Protein AF-A0A357B575-F1 (afdb_monomer_lite)

Structure (mmCIF, N/CA/C/O backbone):
data_AF-A0A357B575-F1
#
_entry.id   AF-A0A357B575-F1
#
loop_
_atom_site.group_PDB
_atom_site.id
_atom_site.type_symbol
_atom_site.label_atom_id
_atom_site.label_alt_id
_atom_site.label_comp_id
_atom_site.label_asym_id
_atom_site.label_entity_id
_atom_site.label_seq_id
_atom_site.pdbx_PDB_ins_code
_atom_site.Cartn_x
_atom_site.Cartn_y
_atom_site.Cartn_z
_atom_site.occupancy
_atom_site.B_iso_or_equiv
_atom_site.auth_seq_id
_atom_site.auth_comp_id
_atom_site.auth_asym_id
_atom_site.auth_atom_id
_atom_site.pdbx_PDB_model_num
ATOM 1 N N . MET A 1 1 ? -7.245 17.725 12.817 1.00 83.94 1 MET A N 1
ATOM 2 C CA . MET A 1 1 ? -6.117 18.404 12.139 1.00 83.94 1 MET A CA 1
ATOM 3 C C . MET A 1 1 ? -6.445 18.391 10.659 1.00 83.94 1 MET A C 1
ATOM 5 O O . MET A 1 1 ? -6.801 17.311 10.212 1.00 83.94 1 MET A O 1
ATOM 9 N N . PRO A 1 2 ? -6.409 19.531 9.948 1.00 93.19 2 PRO A N 1
ATOM 10 C CA . PRO A 1 2 ? -6.734 19.556 8.523 1.00 93.19 2 PRO A CA 1
ATOM 11 C C . PRO A 1 2 ? -5.671 18.822 7.697 1.00 93.19 2 PRO A C 1
ATOM 13 O O . PRO A 1 2 ? -4.492 18.829 8.071 1.00 93.19 2 PRO A O 1
ATOM 16 N N . ILE A 1 3 ? -6.075 18.214 6.582 1.00 95.50 3 ILE A N 1
ATOM 17 C CA . ILE A 1 3 ? -5.154 17.598 5.620 1.00 95.50 3 ILE A CA 1
ATOM 18 C C . ILE A 1 3 ? -4.282 18.700 4.983 1.00 95.50 3 ILE A C 1
ATOM 20 O O . ILE A 1 3 ? -4.818 19.687 4.471 1.00 95.50 3 ILE A O 1
ATOM 24 N N . PRO A 1 4 ? -2.938 18.574 4.998 1.00 97.62 4 PRO A N 1
ATOM 25 C CA . PRO A 1 4 ? -2.056 19.552 4.367 1.00 97.62 4 PRO A CA 1
ATOM 26 C C . PRO A 1 4 ? -2.335 19.705 2.872 1.00 97.62 4 PRO A C 1
ATOM 28 O O . PRO A 1 4 ? -2.573 18.722 2.168 1.00 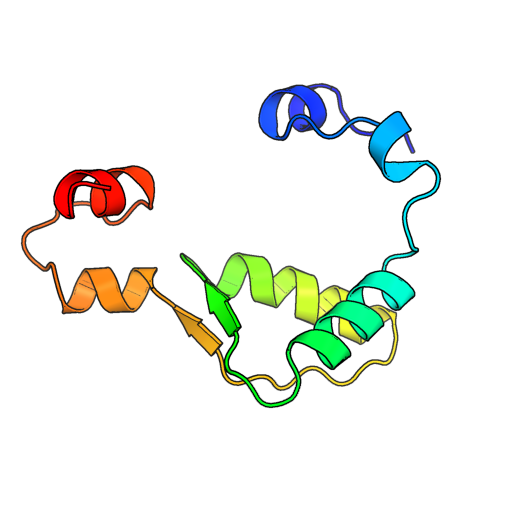97.62 4 PRO A O 1
ATOM 31 N N . ARG A 1 5 ? -2.236 20.940 2.369 1.00 96.94 5 ARG A N 1
ATOM 32 C CA . ARG A 1 5 ? -2.550 21.276 0.975 1.00 96.94 5 ARG A CA 1
ATOM 33 C C . ARG A 1 5 ? -1.759 20.430 -0.021 1.00 96.94 5 ARG A C 1
ATOM 35 O O . ARG A 1 5 ? -2.318 19.981 -1.014 1.00 96.94 5 ARG A O 1
ATOM 42 N N . GLU A 1 6 ? -0.483 20.194 0.251 1.00 97.81 6 GLU A N 1
ATOM 43 C CA . GLU A 1 6 ? 0.408 19.425 -0.616 1.00 97.81 6 GLU A CA 1
ATOM 44 C C . GLU A 1 6 ? -0.043 17.960 -0.737 1.00 97.81 6 GLU A C 1
ATOM 46 O O . GLU A 1 6 ? 0.114 17.349 -1.792 1.00 97.81 6 GLU A O 1
ATOM 51 N N . ILE A 1 7 ? -0.645 17.396 0.318 1.00 97.19 7 ILE A N 1
ATOM 52 C CA . ILE A 1 7 ? -1.201 16.036 0.306 1.00 97.19 7 ILE A CA 1
ATOM 53 C C . ILE A 1 7 ? -2.504 15.999 -0.488 1.00 97.19 7 ILE A C 1
ATOM 55 O O . ILE A 1 7 ? -2.701 15.079 -1.283 1.00 97.19 7 ILE A O 1
ATOM 59 N N . THR A 1 8 ? -3.358 17.012 -0.335 1.00 97.62 8 THR A N 1
ATOM 60 C CA . THR A 1 8 ? -4.570 17.155 -1.149 1.00 97.62 8 THR A CA 1
ATOM 61 C C . THR A 1 8 ? -4.226 17.291 -2.633 1.00 97.62 8 THR A C 1
ATOM 63 O O . THR A 1 8 ? -4.844 16.636 -3.462 1.00 97.62 8 THR A O 1
ATOM 66 N N . GLU A 1 9 ? -3.209 18.080 -2.991 1.00 97.56 9 GLU A N 1
ATOM 67 C CA . GLU A 1 9 ? -2.746 18.224 -4.381 1.00 97.56 9 GLU A CA 1
ATOM 68 C C . GLU A 1 9 ? -2.136 16.925 -4.935 1.00 97.56 9 GLU A C 1
ATOM 70 O O . GLU A 1 9 ? -2.333 16.605 -6.106 1.00 97.56 9 GLU A O 1
ATOM 75 N N . LEU A 1 10 ? -1.426 16.158 -4.100 1.00 97.19 10 LEU A N 1
ATOM 76 C CA . LEU A 1 10 ? -0.806 14.891 -4.496 1.00 97.19 10 LEU A CA 1
ATOM 77 C C . LEU A 1 10 ? -1.821 13.752 -4.674 1.00 97.19 10 LEU A C 1
ATOM 79 O O . LEU A 1 10 ? -1.692 12.951 -5.597 1.00 97.19 10 LEU A O 1
ATOM 83 N N . THR A 1 11 ? -2.781 13.638 -3.756 1.00 96.38 11 THR A N 1
ATOM 84 C CA . THR A 1 11 ? -3.680 12.473 -3.652 1.00 96.38 11 THR A CA 1
ATOM 85 C C . THR A 1 11 ? -5.086 12.741 -4.178 1.00 96.38 11 THR A C 1
ATOM 87 O O . THR A 1 11 ? -5.809 11.800 -4.491 1.00 96.38 11 THR A O 1
ATOM 90 N N . GLY A 1 12 ? -5.490 14.010 -4.254 1.00 97.38 12 GLY A N 1
ATOM 91 C CA . GLY A 1 12 ? -6.867 14.421 -4.518 1.00 97.38 12 GLY A CA 1
ATOM 92 C C . GLY A 1 12 ? -7.816 14.276 -3.322 1.00 97.38 12 GLY A C 1
ATOM 93 O O . GLY A 1 12 ? -8.984 14.620 -3.463 1.00 97.38 12 GLY A O 1
ATOM 94 N N . ILE A 1 13 ? -7.346 13.791 -2.166 1.00 97.38 13 ILE A N 1
ATOM 95 C CA . ILE A 1 13 ? -8.170 13.565 -0.969 1.00 97.38 13 ILE A CA 1
ATOM 96 C C . ILE A 1 13 ? -8.188 14.834 -0.114 1.00 97.38 13 ILE A C 1
ATOM 98 O O . ILE A 1 13 ? -7.140 15.324 0.304 1.00 97.38 13 ILE A O 1
ATOM 102 N N . SER A 1 14 ? -9.381 15.356 0.158 1.00 96.88 14 SER A N 1
ATOM 103 C CA . SER A 1 14 ? -9.620 16.557 0.963 1.00 96.88 14 SER A CA 1
ATOM 104 C C . SER A 1 14 ? -10.235 16.235 2.328 1.00 96.88 14 SER A C 1
ATOM 106 O O . SER A 1 14 ? -10.760 15.144 2.548 1.00 96.88 14 SER A O 1
ATOM 108 N N . ASP A 1 15 ? -10.252 17.216 3.241 1.00 97.25 15 ASP A N 1
ATOM 109 C CA . ASP A 1 15 ? -10.931 17.084 4.543 1.00 97.25 15 ASP A CA 1
ATOM 110 C C . ASP A 1 15 ? -12.413 16.697 4.402 1.00 97.25 15 ASP A C 1
ATOM 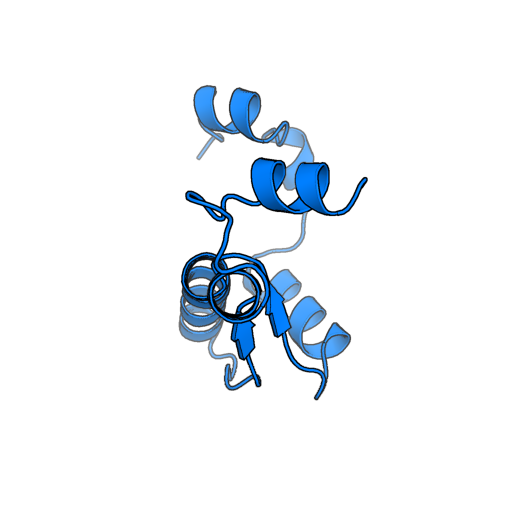112 O O . ASP A 1 15 ? -12.968 16.029 5.270 1.00 97.25 15 ASP A O 1
ATOM 116 N N . ARG A 1 16 ? -13.063 17.095 3.299 1.00 96.25 16 ARG A N 1
ATOM 117 C CA . ARG A 1 16 ? -14.464 16.755 3.031 1.00 96.25 16 ARG A CA 1
ATOM 118 C C . ARG A 1 16 ? -14.645 15.269 2.726 1.00 96.25 16 ARG A C 1
ATOM 120 O O . ARG A 1 16 ? -15.665 14.709 3.111 1.00 96.25 16 ARG A O 1
ATOM 127 N N . ASP A 1 17 ? -13.688 14.649 2.044 1.00 95.88 17 ASP A N 1
ATOM 128 C CA . ASP A 1 17 ? -13.781 13.240 1.643 1.00 95.88 17 ASP A CA 1
ATOM 129 C C . ASP A 1 17 ? -13.658 12.301 2.847 1.00 95.88 17 ASP A C 1
ATOM 131 O O . ASP A 1 17 ? -14.223 11.210 2.845 1.00 95.88 17 ASP A O 1
ATOM 135 N N . VAL A 1 18 ? -12.950 12.744 3.890 1.00 95.94 18 VAL A N 1
ATOM 136 C CA . VAL A 1 18 ? -12.725 11.967 5.116 1.00 95.94 18 VAL A CA 1
ATOM 137 C C . VAL A 1 18 ? -13.626 12.381 6.282 1.00 95.94 18 VAL A C 1
ATOM 139 O O . VAL A 1 18 ? -13.540 11.770 7.340 1.00 95.94 18 VAL A O 1
ATOM 142 N N . PHE A 1 19 ? -14.489 13.390 6.108 1.00 95.81 19 PHE A N 1
ATOM 143 C CA . PHE A 1 19 ? -15.297 13.954 7.198 1.00 95.81 19 PHE A CA 1
ATOM 144 C C . PHE A 1 19 ? -16.236 12.923 7.846 1.00 95.81 19 PHE A C 1
ATOM 146 O O . PHE A 1 19 ? -16.271 12.823 9.067 1.00 95.81 19 PHE A O 1
ATOM 153 N N . ASP A 1 20 ? -16.945 12.143 7.024 1.00 95.62 20 ASP A N 1
ATOM 154 C CA . ASP A 1 20 ? -17.846 11.061 7.460 1.00 95.62 20 ASP A CA 1
ATOM 155 C C . ASP A 1 20 ? -17.273 9.666 7.129 1.00 95.62 20 ASP A C 1
ATOM 157 O O . ASP A 1 20 ? -18.004 8.672 7.081 1.00 95.62 20 ASP A O 1
ATOM 161 N N . ALA A 1 21 ? -15.974 9.579 6.824 1.00 96.62 21 ALA A N 1
ATOM 162 C CA . ALA A 1 21 ? -15.331 8.303 6.530 1.00 96.62 21 ALA A CA 1
ATOM 163 C C . ALA A 1 21 ? -15.154 7.468 7.814 1.00 96.62 21 ALA A C 1
ATOM 165 O O . ALA A 1 21 ? -15.075 8.030 8.907 1.00 96.62 21 ALA A O 1
ATOM 166 N N . PRO A 1 22 ? -15.067 6.128 7.706 1.00 97.31 22 PRO A N 1
ATOM 167 C CA . PRO A 1 22 ? -14.841 5.275 8.866 1.00 97.31 22 PRO A CA 1
ATOM 168 C C . PRO A 1 22 ? -13.536 5.612 9.587 1.00 97.31 22 PRO A C 1
ATOM 170 O O . PRO A 1 22 ? -12.526 5.940 8.959 1.00 97.31 22 PRO A O 1
ATOM 173 N N . GLU A 1 23 ? -13.539 5.427 10.904 1.00 96.56 23 GLU A N 1
ATOM 174 C CA . GLU A 1 23 ? -12.325 5.525 11.711 1.00 96.56 23 GLU A CA 1
ATOM 175 C C . GLU A 1 23 ? -11.307 4.448 11.299 1.00 96.56 23 GLU A C 1
ATOM 177 O O . GLU A 1 23 ? -11.672 3.366 10.829 1.00 96.56 23 GLU A O 1
ATOM 182 N N . GLU A 1 24 ? -10.014 4.697 11.533 1.00 96.31 24 GLU A N 1
ATOM 183 C CA . GLU A 1 24 ? -8.920 3.807 11.097 1.00 96.31 24 GLU A CA 1
ATOM 184 C C . GLU A 1 24 ? -9.152 2.338 11.495 1.00 96.31 24 GLU A C 1
ATOM 186 O O . GLU A 1 24 ? -8.971 1.426 10.685 1.00 96.31 24 GLU A O 1
ATOM 191 N N . LYS A 1 25 ? -9.599 2.097 12.733 1.00 97.88 25 LYS A N 1
ATOM 192 C CA . LYS A 1 25 ? -9.896 0.751 13.240 1.00 97.88 25 LYS A CA 1
ATOM 193 C C . LYS A 1 25 ? -11.013 0.066 12.453 1.00 97.88 25 LYS A C 1
ATOM 195 O O . LYS A 1 25 ? -10.919 -1.129 12.177 1.00 97.88 25 LYS A O 1
ATOM 200 N N . GLU A 1 26 ? -12.075 0.800 12.142 1.00 98.25 26 GLU A N 1
ATOM 201 C CA . GLU A 1 26 ? -13.244 0.280 11.433 1.00 98.25 26 GLU A CA 1
ATOM 202 C C . GLU A 1 26 ? -12.883 -0.039 9.984 1.00 98.25 26 GLU A C 1
ATOM 204 O O . GLU A 1 26 ? -13.164 -1.139 9.506 1.00 98.25 26 GLU A O 1
ATOM 209 N N . ALA A 1 27 ? -12.165 0.877 9.327 1.00 97.88 27 ALA A N 1
ATOM 210 C CA . ALA A 1 27 ? -11.649 0.684 7.979 1.00 97.88 27 ALA A CA 1
ATOM 211 C C . ALA A 1 27 ? -10.705 -0.528 7.898 1.00 97.88 27 ALA A C 1
ATOM 213 O O . ALA A 1 27 ? -10.864 -1.375 7.018 1.00 97.88 27 ALA A O 1
ATOM 214 N N . MET A 1 28 ? -9.766 -0.666 8.842 1.00 97.94 28 MET A N 1
ATOM 215 C CA . MET A 1 28 ? -8.848 -1.808 8.872 1.00 97.94 28 MET A CA 1
ATOM 216 C C . MET A 1 28 ? -9.566 -3.129 9.145 1.00 97.94 28 MET A C 1
ATOM 218 O O . MET A 1 28 ? -9.275 -4.122 8.480 1.00 97.94 28 MET A O 1
ATOM 222 N N . ALA A 1 29 ? -10.521 -3.166 10.077 1.00 98.00 29 ALA A N 1
ATOM 223 C CA . ALA A 1 29 ? -11.306 -4.370 10.337 1.00 98.00 29 ALA A CA 1
ATOM 224 C C . ALA A 1 29 ? -12.126 -4.789 9.104 1.00 98.00 29 ALA A C 1
ATOM 226 O O . ALA A 1 29 ? -12.130 -5.966 8.739 1.00 98.00 29 ALA A O 1
ATOM 227 N N . ALA A 1 30 ? -12.764 -3.828 8.428 1.00 98.31 30 ALA A N 1
ATOM 228 C CA . ALA A 1 30 ? -13.498 -4.071 7.190 1.00 98.31 30 ALA A CA 1
ATOM 229 C C . ALA A 1 30 ? -12.577 -4.574 6.068 1.00 98.31 30 ALA A C 1
ATOM 231 O O . ALA A 1 30 ? -12.915 -5.537 5.379 1.00 98.31 30 ALA A O 1
ATOM 232 N N . PHE A 1 31 ? -11.389 -3.980 5.919 1.00 97.62 31 PHE A N 1
ATOM 233 C CA . PHE A 1 31 ? -10.401 -4.418 4.936 1.00 97.62 31 PHE A CA 1
ATOM 234 C C . PHE A 1 31 ? -9.916 -5.848 5.206 1.00 97.62 31 PHE A C 1
ATOM 236 O O . PHE A 1 31 ? -9.880 -6.663 4.287 1.00 97.62 31 PHE A O 1
ATOM 243 N N . LEU A 1 32 ? -9.571 -6.182 6.454 1.00 96.94 32 LEU A N 1
ATOM 244 C CA . LEU A 1 32 ? -9.122 -7.531 6.815 1.00 96.94 32 LEU A CA 1
ATOM 245 C C . LEU A 1 32 ? -10.224 -8.571 6.585 1.00 96.94 32 LEU A C 1
ATOM 247 O O . LEU A 1 32 ? -9.941 -9.653 6.074 1.00 96.94 32 LEU A O 1
ATOM 251 N N . ALA A 1 33 ? -11.480 -8.233 6.888 1.00 97.31 33 ALA A N 1
ATOM 252 C CA . ALA A 1 33 ? -12.622 -9.092 6.586 1.00 97.31 33 ALA A CA 1
ATOM 253 C C . ALA A 1 33 ? -12.822 -9.286 5.073 1.00 97.31 33 ALA A C 1
ATOM 255 O O . ALA A 1 33 ? -13.109 -10.395 4.623 1.00 97.31 33 ALA A O 1
ATOM 256 N N . PHE A 1 34 ? -12.641 -8.227 4.279 1.00 97.56 34 PHE A N 1
ATOM 257 C CA . PHE A 1 34 ? -12.698 -8.293 2.820 1.00 97.56 34 PHE A CA 1
ATOM 258 C C . PHE A 1 34 ? -11.580 -9.173 2.237 1.00 97.56 34 PHE A C 1
ATOM 260 O O . PHE A 1 34 ? -11.844 -10.046 1.402 1.00 97.56 34 PHE A O 1
ATOM 267 N N . ALA A 1 35 ? -10.341 -8.965 2.690 1.00 96.56 35 ALA A N 1
ATOM 268 C CA . ALA A 1 35 ? -9.181 -9.734 2.257 1.00 96.56 35 ALA A CA 1
ATOM 269 C C . ALA A 1 35 ? -9.340 -11.221 2.617 1.00 96.56 35 ALA A C 1
ATOM 271 O O . ALA A 1 35 ? -9.130 -12.087 1.759 1.00 96.56 35 ALA A O 1
ATOM 272 N N . GLY A 1 36 ? -9.788 -11.510 3.843 1.00 95.44 36 GLY A N 1
ATOM 273 C CA . GLY A 1 36 ? -9.865 -12.864 4.384 1.00 95.44 36 GLY A CA 1
ATOM 274 C C . GLY A 1 36 ? -8.487 -13.526 4.369 1.00 95.44 36 GLY A C 1
ATOM 275 O O . GLY A 1 36 ? -7.490 -12.901 4.719 1.00 95.44 36 GLY A O 1
ATOM 276 N N . ASP A 1 37 ? -8.425 -14.765 3.882 1.00 95.69 37 ASP A N 1
ATOM 277 C CA . ASP A 1 37 ? -7.175 -15.536 3.785 1.00 95.69 37 ASP A CA 1
ATOM 278 C C . ASP A 1 37 ? -6.384 -15.277 2.486 1.00 95.69 37 ASP A C 1
ATOM 280 O O . ASP A 1 37 ? -5.411 -15.973 2.186 1.00 95.69 37 ASP A O 1
ATOM 284 N N . ARG A 1 38 ? -6.810 -14.312 1.659 1.00 97.38 38 ARG A N 1
ATOM 285 C CA . ARG A 1 38 ? -6.137 -14.015 0.385 1.00 97.38 38 ARG A CA 1
ATOM 286 C C . ARG A 1 38 ? -4.827 -13.259 0.622 1.00 97.38 38 ARG A C 1
ATOM 288 O O . ARG A 1 38 ? -4.746 -12.449 1.545 1.00 97.38 38 ARG A O 1
ATOM 295 N N . PRO A 1 39 ? -3.813 -13.460 -0.239 1.00 97.00 39 PRO A N 1
ATOM 296 C CA . PRO A 1 39 ? -2.587 -12.686 -0.152 1.00 97.00 39 PRO A CA 1
ATOM 297 C C . PRO A 1 39 ? -2.841 -11.210 -0.475 1.00 97.00 39 PRO A C 1
ATOM 299 O O . PRO A 1 39 ? -3.613 -10.879 -1.377 1.00 97.00 39 PRO A O 1
ATOM 302 N N . ILE A 1 40 ? -2.130 -10.328 0.223 1.00 97.62 40 ILE A N 1
ATOM 303 C CA . ILE A 1 40 ? -2.040 -8.910 -0.120 1.00 97.62 40 ILE A CA 1
ATOM 304 C C . ILE A 1 40 ? -0.942 -8.756 -1.165 1.00 97.62 40 ILE A C 1
ATOM 306 O O . ILE A 1 40 ? 0.210 -9.128 -0.938 1.00 97.62 40 ILE A O 1
ATOM 310 N N . VAL A 1 41 ? -1.304 -8.197 -2.314 1.00 97.88 41 VAL A N 1
ATOM 311 C CA . VAL A 1 41 ? -0.386 -7.974 -3.430 1.00 97.88 41 VAL A CA 1
ATOM 312 C C . VAL A 1 41 ? -0.296 -6.477 -3.680 1.00 97.88 41 VAL A C 1
ATOM 314 O O . VAL A 1 41 ? -1.314 -5.834 -3.925 1.00 97.88 41 VAL A O 1
ATOM 317 N N . ALA A 1 42 ? 0.911 -5.924 -3.615 1.00 97.88 42 ALA A N 1
ATOM 318 C CA . ALA A 1 42 ? 1.156 -4.499 -3.827 1.00 97.88 42 ALA A CA 1
ATOM 319 C C . ALA A 1 42 ? 2.477 -4.278 -4.574 1.00 97.88 42 ALA A C 1
ATOM 321 O O . ALA A 1 42 ? 3.265 -5.206 -4.772 1.00 97.88 42 ALA A O 1
ATOM 322 N N . HIS A 1 43 ? 2.712 -3.055 -5.041 1.00 98.00 43 HIS A N 1
ATOM 323 C CA . HIS A 1 43 ? 3.968 -2.663 -5.673 1.00 98.00 43 HIS A CA 1
ATOM 324 C C . HIS A 1 43 ? 4.774 -1.829 -4.689 1.00 98.00 43 HIS A C 1
ATOM 326 O O . HIS A 1 43 ? 4.315 -0.756 -4.313 1.00 98.00 43 HIS A O 1
ATOM 332 N N . ASN A 1 44 ? 5.950 -2.318 -4.280 1.00 97.62 44 ASN A N 1
ATOM 333 C CA . ASN A 1 44 ? 6.664 -1.831 -3.097 1.00 97.62 44 ASN A CA 1
ATOM 334 C C . ASN A 1 44 ? 5.874 -2.106 -1.801 1.00 97.62 44 ASN A C 1
ATOM 336 O O . ASN A 1 44 ? 5.727 -1.242 -0.936 1.00 97.62 44 ASN A O 1
ATOM 340 N N . ALA A 1 45 ? 5.379 -3.342 -1.673 1.00 97.81 45 ALA A N 1
ATOM 341 C CA . ALA A 1 45 ? 4.479 -3.785 -0.605 1.00 97.81 45 ALA A CA 1
ATOM 342 C C . ALA A 1 45 ? 4.908 -3.457 0.846 1.00 97.81 45 ALA A C 1
ATOM 344 O O . ALA A 1 45 ? 4.017 -3.235 1.673 1.00 97.81 45 ALA A O 1
ATOM 345 N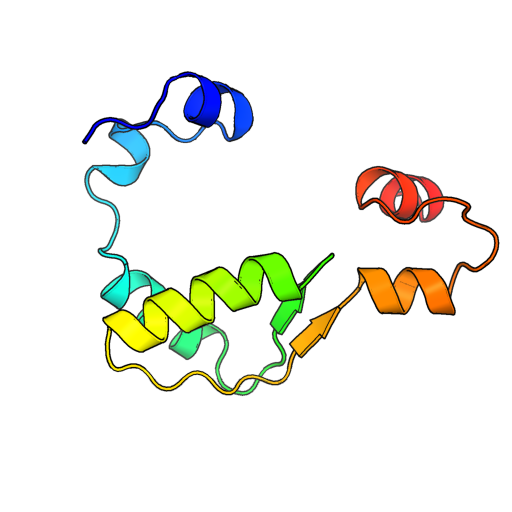 N . PRO A 1 46 ? 6.209 -3.398 1.213 1.00 97.38 46 PRO A N 1
ATOM 346 C CA . PRO A 1 46 ? 6.618 -2.989 2.559 1.00 97.38 46 PRO A CA 1
ATOM 347 C C . PRO A 1 46 ? 6.125 -1.597 2.973 1.00 97.38 46 PRO A C 1
ATOM 349 O O . PRO A 1 46 ? 5.940 -1.353 4.163 1.00 97.38 46 PRO A O 1
ATOM 352 N N . PHE A 1 47 ? 5.898 -0.695 2.013 1.00 96.75 47 PHE A N 1
ATOM 353 C CA . PHE A 1 47 ? 5.354 0.630 2.292 1.00 96.75 47 PHE A CA 1
ATOM 354 C C . PHE A 1 47 ? 3.922 0.527 2.831 1.00 96.75 47 PHE A C 1
ATOM 356 O O . PHE A 1 47 ? 3.682 0.872 3.987 1.00 96.75 47 PHE A O 1
ATOM 363 N N . ASP A 1 48 ? 2.995 -0.023 2.045 1.00 96.81 48 ASP A N 1
ATOM 364 C CA . ASP A 1 48 ? 1.581 -0.144 2.416 1.00 96.81 48 ASP A CA 1
ATOM 365 C C . ASP A 1 48 ? 1.387 -1.030 3.652 1.00 96.81 48 ASP A C 1
ATOM 367 O O . ASP A 1 48 ? 0.731 -0.645 4.622 1.00 96.81 48 ASP A O 1
ATOM 371 N N . THR A 1 49 ? 2.020 -2.208 3.661 1.00 97.25 49 THR A N 1
ATOM 372 C CA . THR A 1 49 ? 1.876 -3.168 4.767 1.00 97.25 49 THR A CA 1
ATOM 373 C C . THR A 1 49 ? 2.452 -2.644 6.081 1.00 97.25 49 THR A C 1
ATOM 375 O O . THR A 1 49 ? 1.944 -3.005 7.141 1.00 97.25 49 THR A O 1
ATOM 378 N N . GLY A 1 50 ? 3.437 -1.740 6.037 1.00 97.88 50 GLY A N 1
ATOM 379 C CA . GLY A 1 50 ? 3.933 -1.031 7.214 1.00 97.88 50 GLY A CA 1
ATOM 380 C C . GLY A 1 50 ? 2.868 -0.139 7.862 1.00 97.88 50 GLY A C 1
ATOM 381 O O . GLY A 1 50 ? 2.678 -0.198 9.080 1.00 97.88 50 GLY A O 1
ATOM 382 N N . PHE A 1 51 ? 2.117 0.632 7.064 1.00 97.94 51 PHE A N 1
ATOM 383 C CA . PHE A 1 51 ? 0.990 1.430 7.569 1.00 97.94 51 PHE A CA 1
ATOM 384 C C . PHE A 1 51 ? -0.117 0.543 8.140 1.00 97.94 51 PHE A C 1
ATOM 386 O O . PHE A 1 51 ? -0.609 0.805 9.239 1.00 97.94 51 PHE A O 1
ATOM 393 N N . MET A 1 52 ? -0.462 -0.539 7.438 1.00 97.88 52 MET A N 1
ATOM 394 C CA . MET A 1 52 ? -1.495 -1.483 7.872 1.00 97.88 52 MET A CA 1
ATOM 395 C C . MET A 1 52 ? -1.125 -2.182 9.183 1.00 97.88 52 MET A C 1
ATOM 397 O O . MET A 1 52 ? -1.956 -2.266 10.086 1.00 97.88 52 MET A O 1
ATOM 401 N N . ALA A 1 53 ? 0.123 -2.641 9.320 1.00 97.88 53 ALA A N 1
ATOM 402 C CA . ALA A 1 53 ? 0.620 -3.266 10.541 1.00 97.88 53 ALA A CA 1
ATOM 403 C C . ALA A 1 53 ? 0.564 -2.294 11.727 1.00 97.88 53 ALA A C 1
ATOM 405 O O . ALA A 1 53 ? 0.094 -2.661 12.804 1.00 97.88 53 ALA A O 1
ATOM 406 N N . ALA A 1 54 ? 0.972 -1.037 11.522 1.00 98.38 54 ALA A N 1
ATOM 407 C CA . ALA A 1 54 ? 0.916 -0.011 12.558 1.00 98.38 54 ALA A CA 1
ATOM 408 C C . ALA A 1 54 ? -0.532 0.328 12.966 1.00 98.38 54 ALA A C 1
ATOM 410 O O . ALA A 1 54 ? -0.817 0.462 14.157 1.00 98.38 54 ALA A O 1
ATOM 411 N N . ALA A 1 55 ? -1.453 0.429 12.003 1.00 98.19 55 ALA A N 1
ATOM 412 C CA . ALA A 1 55 ? -2.879 0.650 12.260 1.00 98.19 55 ALA A CA 1
ATOM 413 C C . ALA A 1 55 ? -3.514 -0.526 13.023 1.00 98.19 55 ALA A C 1
ATOM 415 O O . ALA A 1 55 ? -4.239 -0.326 14.002 1.00 98.19 55 ALA A O 1
ATOM 416 N N . CYS A 1 56 ? -3.177 -1.763 12.643 1.00 97.94 56 CYS A N 1
ATOM 417 C CA . CYS A 1 56 ? -3.618 -2.962 13.352 1.00 97.94 56 CYS A CA 1
ATOM 418 C C . CYS A 1 56 ? -3.074 -3.005 14.782 1.00 97.94 56 CYS A C 1
ATOM 420 O O . CYS A 1 56 ? -3.838 -3.256 15.713 1.00 97.94 56 CYS A O 1
ATOM 422 N N . GLN A 1 57 ? -1.793 -2.673 14.980 1.00 98.19 57 GLN A N 1
ATOM 423 C CA . GLN A 1 57 ? -1.175 -2.602 16.303 1.00 98.19 57 GLN A CA 1
ATOM 424 C C . GLN A 1 57 ? -1.879 -1.580 17.207 1.00 98.19 57 GLN A C 1
ATOM 426 O O . GLN A 1 57 ? -2.220 -1.914 18.341 1.00 98.19 57 GLN A O 1
ATOM 431 N N . ARG A 1 58 ? -2.144 -0.360 16.713 1.00 97.94 58 ARG A N 1
ATOM 432 C CA . ARG A 1 58 ? -2.900 0.670 17.457 1.00 97.94 58 ARG A CA 1
ATOM 433 C C . ARG A 1 58 ? -4.318 0.222 17.810 1.00 97.94 58 ARG A C 1
ATOM 435 O O . ARG A 1 58 ? -4.842 0.599 18.853 1.00 97.94 58 ARG A O 1
ATOM 442 N N . SER A 1 59 ? -4.923 -0.587 16.945 1.00 96.94 59 SER A N 1
ATOM 443 C CA . SER A 1 59 ? -6.317 -1.025 17.051 1.00 96.94 59 SER A CA 1
ATOM 444 C C . SER A 1 59 ? -6.510 -2.350 17.798 1.00 96.94 59 SER A C 1
ATOM 446 O O . SER A 1 59 ? -7.655 -2.761 18.008 1.00 96.94 59 SER A O 1
ATOM 448 N N . GLY A 1 60 ? -5.422 -3.027 18.185 1.00 97.12 60 GLY A N 1
ATOM 449 C CA . GLY A 1 60 ? -5.461 -4.367 18.781 1.00 97.12 60 GLY A CA 1
ATOM 450 C C . GLY A 1 60 ? -5.920 -5.466 17.813 1.00 97.12 60 GLY A C 1
ATOM 451 O O . GLY A 1 60 ? -6.459 -6.478 18.253 1.00 97.12 60 GLY A O 1
ATOM 452 N N . LEU A 1 61 ? -5.750 -5.260 16.504 1.00 97.12 61 LEU A N 1
ATOM 453 C CA . LEU A 1 61 ? -6.092 -6.227 15.460 1.00 97.12 61 LEU A CA 1
ATOM 454 C C . LEU A 1 61 ? -4.877 -7.100 15.128 1.00 97.12 61 LEU A C 1
ATOM 456 O O . LEU A 1 61 ? -3.744 -6.620 15.082 1.00 97.12 61 LEU A O 1
ATOM 460 N N . ALA A 1 62 ? -5.112 -8.385 14.860 1.00 96.38 62 ALA A N 1
ATOM 461 C CA . ALA A 1 62 ? -4.068 -9.272 14.363 1.00 96.38 62 ALA A CA 1
ATOM 462 C C . ALA A 1 62 ? -3.741 -8.942 12.900 1.00 96.38 62 ALA A C 1
ATOM 464 O O . ALA A 1 62 ? -4.642 -8.775 12.079 1.00 96.38 62 ALA A O 1
ATOM 465 N N . PHE A 1 63 ? -2.450 -8.896 12.569 1.00 96.62 63 PHE A N 1
ATOM 466 C CA . PHE A 1 63 ? -1.976 -8.658 11.209 1.00 96.62 63 PHE A CA 1
ATOM 467 C C . PHE A 1 63 ? -0.880 -9.660 10.856 1.00 96.62 63 PHE A C 1
ATOM 469 O O . PHE A 1 63 ? 0.273 -9.496 11.246 1.00 96.62 63 PHE A O 1
ATOM 476 N N . ASN A 1 64 ? -1.260 -10.726 10.151 1.00 95.25 64 ASN A N 1
ATOM 477 C CA . ASN A 1 64 ? -0.326 -11.737 9.657 1.00 95.25 64 ASN A CA 1
ATOM 478 C C . ASN A 1 64 ? -0.719 -12.252 8.255 1.00 95.25 64 ASN A C 1
ATOM 480 O O . ASN A 1 64 ? -0.950 -13.452 8.086 1.00 95.25 64 ASN A O 1
ATOM 484 N N . PRO A 1 65 ? -0.886 -11.362 7.260 1.00 95.44 65 PRO A N 1
ATOM 485 C CA . PRO A 1 65 ? -1.241 -11.774 5.910 1.00 95.44 65 PRO A CA 1
ATOM 486 C C . PRO A 1 65 ? -0.040 -12.379 5.175 1.00 95.44 65 PRO A C 1
ATOM 488 O O . PRO A 1 65 ? 1.115 -12.039 5.434 1.00 95.44 65 PRO A O 1
ATOM 491 N N . VAL A 1 66 ? -0.319 -13.207 4.169 1.00 97.50 66 VAL A N 1
ATOM 492 C CA . VAL A 1 66 ? 0.665 -13.496 3.118 1.00 97.50 66 VAL A CA 1
ATOM 493 C C . VAL A 1 66 ? 0.812 -12.242 2.253 1.00 97.50 66 VAL A C 1
ATOM 495 O O . VAL A 1 66 ? -0.189 -11.695 1.795 1.00 97.50 66 VAL A O 1
ATOM 498 N N . VAL A 1 67 ? 2.045 -11.789 2.017 1.00 97.50 67 VAL A N 1
ATOM 499 C CA . VAL A 1 67 ? 2.334 -10.575 1.235 1.00 97.50 67 VAL A CA 1
ATOM 500 C C . VAL A 1 67 ? 3.184 -10.920 0.017 1.00 97.50 67 VAL A C 1
ATOM 502 O O . VAL A 1 67 ? 4.188 -11.622 0.139 1.00 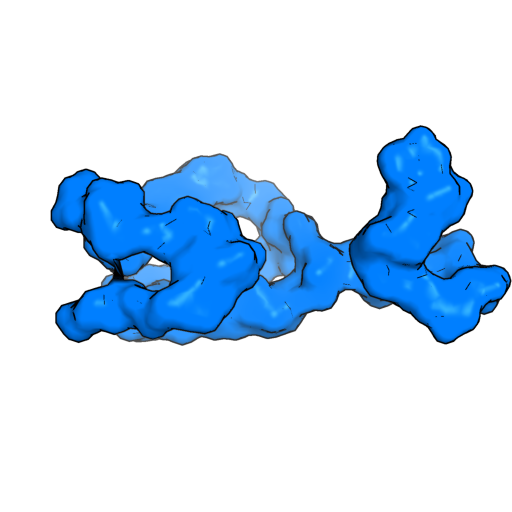97.50 67 VAL A O 1
ATOM 505 N N . LEU A 1 68 ? 2.803 -10.399 -1.150 1.00 97.94 68 LEU A N 1
ATOM 506 C CA . LEU A 1 68 ? 3.585 -10.475 -2.384 1.00 97.94 68 LEU A CA 1
ATOM 507 C C . LEU A 1 68 ? 3.917 -9.072 -2.891 1.00 97.94 68 LEU A C 1
ATOM 509 O O . LEU A 1 68 ? 3.032 -8.231 -3.059 1.00 97.94 68 LEU A O 1
ATOM 513 N N . ASP A 1 69 ? 5.198 -8.842 -3.178 1.00 98.31 69 ASP A N 1
ATOM 514 C CA . ASP A 1 69 ? 5.678 -7.578 -3.727 1.00 98.31 69 ASP A CA 1
ATOM 515 C C . ASP A 1 69 ? 5.929 -7.685 -5.234 1.00 98.31 69 ASP A C 1
ATOM 517 O O . ASP A 1 69 ? 6.854 -8.355 -5.703 1.00 98.31 69 ASP A O 1
ATOM 521 N N . THR A 1 70 ? 5.109 -6.978 -6.007 1.00 98.12 70 THR A N 1
ATOM 522 C CA . THR A 1 70 ? 5.244 -6.916 -7.465 1.00 98.12 70 THR A CA 1
ATOM 523 C C . THR A 1 70 ? 6.478 -6.139 -7.916 1.00 98.12 70 THR A C 1
ATOM 525 O O . THR A 1 70 ? 6.933 -6.351 -9.038 1.00 98.12 70 THR A O 1
ATOM 528 N N . LEU A 1 71 ? 7.073 -5.294 -7.064 1.00 98.25 71 LEU A N 1
ATOM 529 C CA . LEU A 1 71 ? 8.358 -4.659 -7.355 1.00 98.25 71 LEU A CA 1
ATOM 530 C C . LEU A 1 71 ? 9.450 -5.723 -7.479 1.00 98.25 71 LEU A C 1
ATOM 532 O O . LEU A 1 71 ? 10.122 -5.790 -8.509 1.00 98.25 71 LEU A O 1
ATOM 536 N N . VAL A 1 72 ? 9.565 -6.598 -6.478 1.00 97.69 72 VAL A N 1
ATOM 537 C CA . VAL A 1 72 ? 10.525 -7.713 -6.481 1.00 97.69 72 VAL A CA 1
ATOM 538 C C . VAL A 1 72 ? 10.238 -8.664 -7.641 1.00 97.69 72 VAL A C 1
ATOM 540 O O . VAL A 1 72 ? 11.153 -9.020 -8.381 1.00 97.69 72 VAL A O 1
ATOM 543 N N . LEU A 1 73 ? 8.967 -9.016 -7.872 1.00 97.81 73 LEU A N 1
ATOM 544 C CA . LEU A 1 73 ? 8.599 -9.858 -9.015 1.00 97.81 73 LEU A CA 1
ATOM 545 C C . LEU A 1 73 ? 9.015 -9.224 -10.344 1.00 97.81 73 LEU A C 1
ATOM 547 O O . LEU A 1 73 ? 9.571 -9.912 -11.195 1.00 97.81 73 LEU A O 1
ATOM 551 N N . SER A 1 74 ? 8.806 -7.919 -10.520 1.00 98.06 74 SER A N 1
ATOM 552 C CA . SER A 1 74 ? 9.206 -7.236 -11.750 1.00 98.06 74 SER A CA 1
ATOM 553 C C . SER A 1 74 ? 10.726 -7.227 -11.938 1.00 98.06 74 SER A C 1
ATOM 555 O O . SER A 1 74 ? 11.180 -7.413 -13.059 1.00 98.06 74 SER A O 1
ATOM 557 N N . GLN A 1 75 ? 11.514 -7.090 -10.866 1.00 98.06 75 GLN A N 1
ATOM 558 C CA . GLN A 1 75 ? 12.982 -7.172 -10.921 1.00 98.06 75 GLN A CA 1
ATOM 559 C C . GLN A 1 75 ? 13.469 -8.560 -11.34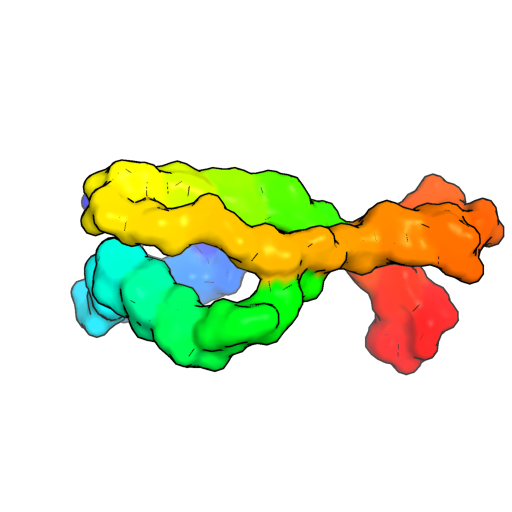7 1.00 98.06 75 GLN A C 1
ATOM 561 O O . GLN A 1 75 ? 14.465 -8.671 -12.057 1.00 98.06 75 GLN A O 1
ATOM 566 N N . CYS A 1 76 ? 12.764 -9.617 -10.938 1.00 97.81 76 CYS A N 1
ATOM 567 C CA . CYS A 1 76 ? 13.088 -10.983 -11.338 1.00 97.81 76 CYS A CA 1
ATOM 568 C C . CYS A 1 76 ? 12.645 -11.307 -12.770 1.00 97.81 76 CYS A C 1
ATOM 570 O O . CYS A 1 76 ? 13.354 -12.015 -13.480 1.00 97.81 76 CYS A O 1
ATOM 572 N N . LEU A 1 77 ? 11.462 -10.839 -13.175 1.00 97.94 77 LEU A N 1
ATOM 573 C CA . LEU A 1 77 ? 10.822 -11.235 -14.432 1.00 97.94 77 LEU A CA 1
ATOM 574 C C . LEU A 1 77 ? 11.180 -10.336 -15.619 1.00 97.94 77 LEU A C 1
ATOM 576 O O . LEU A 1 77 ? 11.098 -10.802 -16.750 1.00 97.94 77 LEU A O 1
ATOM 580 N N . LEU A 1 78 ? 11.571 -9.082 -15.370 1.00 97.81 78 LEU A N 1
ATOM 581 C CA . LEU A 1 78 ? 11.891 -8.077 -16.394 1.00 97.81 78 LEU A CA 1
ATOM 582 C C . LEU A 1 78 ? 13.315 -7.515 -16.191 1.00 97.81 78 LEU A C 1
ATOM 584 O O . LEU A 1 78 ? 13.477 -6.307 -15.981 1.00 97.81 78 LEU A O 1
ATOM 588 N N . PRO A 1 79 ? 14.364 -8.363 -16.187 1.00 96.88 79 PRO A N 1
ATOM 589 C CA . PRO A 1 79 ? 15.732 -7.953 -15.852 1.00 96.88 79 PRO A CA 1
ATOM 590 C C . PRO A 1 79 ? 16.333 -6.912 -16.816 1.00 96.88 79 PRO A C 1
ATOM 592 O O . PRO A 1 79 ? 17.346 -6.284 -16.506 1.00 96.88 79 PRO A O 1
ATOM 595 N N . GLU A 1 80 ? 15.738 -6.711 -17.990 1.00 97.00 80 GLU A N 1
ATOM 596 C CA . GLU A 1 80 ? 16.119 -5.692 -18.966 1.00 97.00 80 GLU A CA 1
ATOM 597 C C . GLU A 1 80 ? 15.693 -4.267 -18.572 1.00 97.00 80 GLU A C 1
ATOM 599 O O . GLU A 1 80 ? 16.242 -3.285 -19.090 1.00 97.00 80 GLU A O 1
ATOM 604 N N . LEU A 1 81 ? 14.736 -4.121 -17.649 1.00 97.44 81 LEU A N 1
ATOM 605 C CA . LEU A 1 81 ? 14.315 -2.817 -17.155 1.00 97.44 81 LEU A CA 1
ATOM 606 C C . LEU A 1 81 ? 15.337 -2.260 -16.159 1.00 97.44 81 LEU A C 1
ATOM 608 O O . LEU A 1 81 ? 15.590 -2.800 -15.092 1.00 97.44 81 LEU A O 1
ATOM 612 N N . LYS A 1 82 ? 15.885 -1.077 -16.459 1.00 96.06 82 LYS A N 1
ATOM 613 C CA . LYS A 1 82 ? 16.805 -0.377 -15.538 1.00 96.06 82 LYS A CA 1
ATOM 614 C C . LYS A 1 82 ? 16.122 0.142 -14.270 1.00 96.06 82 LYS A C 1
ATOM 616 O O . LYS A 1 82 ? 16.794 0.540 -13.321 1.00 96.06 82 LYS A O 1
ATOM 621 N N . ARG A 1 83 ? 14.798 0.278 -14.301 1.00 97.62 83 ARG A N 1
ATOM 622 C CA . ARG A 1 83 ? 13.977 0.843 -13.231 1.00 97.62 83 ARG A CA 1
ATOM 623 C C . ARG A 1 83 ? 12.642 0.124 -13.223 1.00 97.62 83 ARG A C 1
ATOM 625 O O . ARG A 1 83 ? 12.068 -0.108 -14.278 1.00 97.62 83 ARG A O 1
ATOM 632 N N . HIS A 1 84 ? 12.132 -0.109 -12.025 1.00 98.12 84 HIS A N 1
ATOM 633 C CA . HIS A 1 84 ? 10.910 -0.871 -11.801 1.00 98.12 84 HIS A CA 1
ATOM 634 C C . HIS A 1 84 ? 9.843 -0.039 -11.098 1.00 98.12 84 HIS A C 1
ATOM 636 O O . HIS A 1 84 ? 9.108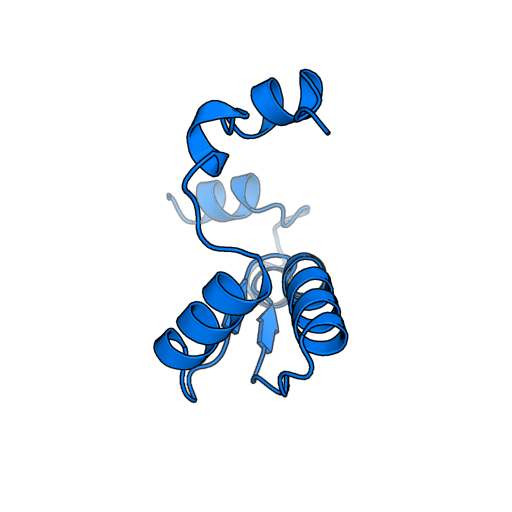 -0.559 -10.280 1.00 98.12 84 HIS A O 1
ATOM 642 N N . LYS A 1 85 ? 9.777 1.271 -11.364 1.00 97.81 85 LYS A N 1
ATOM 643 C CA . LYS A 1 85 ? 8.639 2.064 -10.888 1.00 97.81 85 LYS A CA 1
ATOM 644 C C . LYS A 1 85 ? 7.366 1.593 -11.593 1.00 97.81 85 LYS A C 1
ATOM 646 O O . LYS A 1 85 ? 7.439 1.184 -12.753 1.00 97.81 85 LYS A O 1
ATOM 651 N N . LEU A 1 86 ? 6.226 1.704 -10.915 1.00 97.25 86 LEU A N 1
ATOM 652 C CA . LEU A 1 86 ? 4.934 1.243 -11.425 1.00 97.25 86 LEU A CA 1
ATOM 653 C C . LEU A 1 86 ? 4.632 1.759 -12.842 1.00 97.25 86 LEU A C 1
ATOM 655 O O . LEU A 1 86 ? 4.267 0.971 -13.707 1.00 97.25 86 LEU A O 1
ATOM 659 N N . ASP A 1 87 ? 4.852 3.049 -13.105 1.00 97.25 87 ASP A N 1
ATOM 660 C CA . ASP A 1 87 ? 4.635 3.683 -14.413 1.00 97.25 87 ASP A CA 1
ATOM 661 C C . ASP A 1 87 ? 5.522 3.090 -15.519 1.00 97.25 87 ASP A C 1
ATOM 663 O O . ASP A 1 87 ? 5.082 2.896 -16.653 1.00 97.25 87 ASP A O 1
ATOM 667 N N . ILE A 1 88 ? 6.769 2.753 -15.185 1.00 97.94 88 ILE A N 1
ATOM 668 C CA . ILE A 1 88 ? 7.728 2.157 -16.121 1.00 97.94 88 ILE A CA 1
ATOM 669 C C . ILE A 1 88 ? 7.324 0.721 -16.455 1.00 97.94 88 ILE A C 1
ATOM 671 O O . ILE A 1 88 ? 7.333 0.345 -17.627 1.00 97.94 88 ILE A O 1
ATOM 675 N N . VAL A 1 89 ? 6.955 -0.066 -15.441 1.00 98.06 89 VAL A N 1
ATOM 676 C CA . VAL A 1 89 ? 6.523 -1.458 -15.625 1.00 98.06 89 VAL A CA 1
ATOM 677 C C . VAL A 1 89 ? 5.199 -1.512 -16.393 1.00 98.06 89 VAL A C 1
ATOM 679 O O . VAL A 1 89 ? 5.105 -2.260 -17.361 1.00 98.06 89 VAL A O 1
ATOM 682 N N . SER A 1 90 ? 4.217 -0.674 -16.040 1.00 97.69 90 SER A N 1
ATOM 683 C CA . SER A 1 90 ? 2.927 -0.567 -16.747 1.00 97.69 90 SER A CA 1
ATOM 684 C C . SER A 1 90 ? 3.134 -0.281 -18.231 1.00 97.69 90 SER A C 1
ATOM 686 O O . SER A 1 90 ? 2.689 -1.043 -19.088 1.00 97.69 90 SER A O 1
ATOM 688 N N . LYS A 1 91 ? 3.936 0.749 -18.538 1.00 97.44 91 LYS A N 1
ATOM 689 C CA . LYS A 1 91 ? 4.261 1.123 -19.915 1.00 97.44 91 LYS A CA 1
ATOM 690 C C . LYS A 1 91 ? 4.956 -0.003 -20.678 1.00 97.44 91 LYS A C 1
ATOM 692 O O . LYS A 1 91 ? 4.680 -0.190 -21.859 1.00 97.44 91 LYS A O 1
ATOM 697 N N . HIS A 1 92 ? 5.871 -0.725 -20.032 1.00 97.00 92 HIS A N 1
ATOM 698 C CA . HIS A 1 92 ? 6.558 -1.854 -20.657 1.00 97.00 92 HIS A CA 1
ATOM 699 C C . HIS A 1 92 ? 5.589 -2.999 -21.000 1.00 97.00 92 HIS A C 1
ATOM 701 O O . HIS A 1 92 ? 5.716 -3.606 -22.058 1.00 97.00 92 HIS A O 1
ATOM 707 N N . LEU A 1 93 ? 4.597 -3.251 -20.142 1.00 97.12 93 LEU A N 1
ATOM 708 C CA . LEU A 1 93 ? 3.577 -4.287 -20.336 1.00 97.12 93 LEU A CA 1
ATOM 709 C C . LEU A 1 93 ? 2.401 -3.847 -21.229 1.00 97.12 93 LEU A C 1
ATOM 711 O O . LEU A 1 93 ? 1.523 -4.658 -21.514 1.00 97.12 93 LEU A O 1
ATOM 715 N N . GLY A 1 94 ? 2.382 -2.592 -21.690 1.00 96.88 94 GLY A N 1
ATOM 716 C CA . GLY A 1 94 ? 1.324 -2.056 -22.551 1.00 96.88 94 GLY A CA 1
ATOM 717 C C . GLY A 1 94 ? 0.015 -1.730 -21.821 1.00 96.88 94 GLY A C 1
ATOM 718 O O . GLY A 1 94 ? -1.041 -1.778 -22.451 1.00 96.88 94 GLY A O 1
ATOM 719 N N . LEU A 1 95 ? 0.091 -1.427 -20.521 1.00 94.62 95 LEU A N 1
ATOM 720 C CA . LEU A 1 95 ? -1.023 -1.006 -19.662 1.00 94.62 95 LEU A CA 1
ATOM 721 C C . LEU A 1 95 ? -1.034 0.512 -19.455 1.00 94.62 95 LEU A C 1
ATOM 723 O O . LEU A 1 95 ? 0.058 1.069 -19.169 1.00 94.62 95 LEU A O 1
#

pLDDT: mean 97.08, std 1.63, range [83.94, 98.38]

Sequence (95 aa):
MPIPREITELTGISDRDVFDAPEEKEAMAAFLAFAGDRPIVAHNAPFDTGFMAAACQRSGLAFNPVVLDTLVLSQCLLPELKRHKLDIVSKHLGL

Radius of gyration: 16.48 Å; chains: 1; bounding box: 35×37×41 Å

Foldseek 3Di:
DFDDPVVCVVPVDGCVNCVPPDDLLVVLVVVCVVCPQPEAEDAVFCVVLVVSVVSCVVNVHDDDHHYDHVQVVCCVPVVVDPDRDPVSVCVVVVD

Secondary structure (DSSP, 8-state):
-PPPHHHHHHH---TTTSTTSPPHHHHHHHHHHHHTTSPEEETTHHHHHHHHHHHHHHHT------EEEHHHHHHHH-TT-S---HHHHHHHHT-